Protein AF-A0A9E2V423-F1 (afdb_monomer_lite)

pLDDT: mean 72.5, std 11.74, range [45.56, 89.88]

Radius of gyration: 24.56 Å; chains: 1; bounding box: 75×46×41 Å

Sequence (83 aa):
MVPVGVHRSRTLLPAVTSAEGHRATPLELFFDLAYVFAFTQVSRLMAERHDPVGLVQGLVVLALLWWSWTAFSWLSNHAHADE

Secondary structure (DSSP, 8-state):
----------------SSSSS----HHHHHHHHHHHHHHHHHHHHHHH--SHHHHHHHHHHHHHHHHHHHHHHHHHHHHHHT-

Structure (mmCIF, N/CA/C/O backbone):
data_AF-A0A9E2V423-F1
#
_entry.id   AF-A0A9E2V4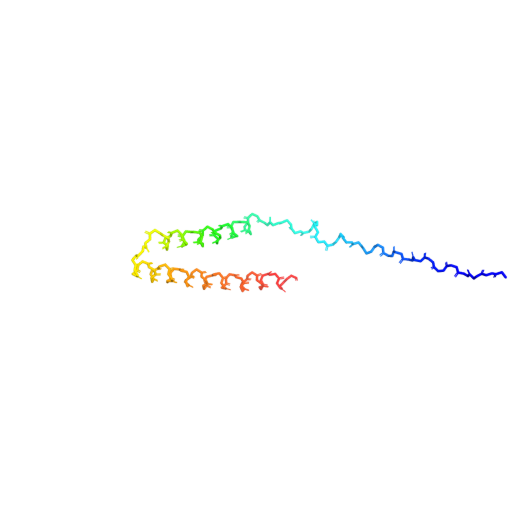23-F1
#
loop_
_atom_site.group_PDB
_atom_site.id
_atom_site.type_symbol
_atom_site.label_atom_id
_atom_site.label_alt_id
_atom_site.label_comp_id
_atom_site.label_asym_id
_atom_site.label_entity_id
_atom_site.label_seq_id
_atom_site.pdbx_PDB_ins_code
_atom_site.Cartn_x
_atom_site.Cartn_y
_atom_site.Cartn_z
_atom_site.occupancy
_atom_site.B_iso_or_equiv
_atom_site.auth_seq_id
_atom_site.auth_comp_id
_atom_site.auth_asym_id
_atom_site.auth_atom_id
_atom_site.pdbx_PDB_model_num
ATOM 1 N N . MET A 1 1 ? 58.324 -41.203 -7.316 1.00 50.62 1 MET A N 1
ATOM 2 C CA . MET A 1 1 ? 58.157 -39.808 -6.857 1.00 50.62 1 MET A CA 1
ATOM 3 C C . MET A 1 1 ? 56.658 -39.502 -6.869 1.00 50.62 1 MET A C 1
ATOM 5 O O . MET A 1 1 ? 56.007 -39.819 -7.852 1.00 50.62 1 MET A O 1
ATOM 9 N N . VAL A 1 2 ? 56.152 -39.071 -5.711 1.00 60.66 2 VAL A N 1
ATOM 10 C CA . VAL A 1 2 ? 54.764 -38.839 -5.216 1.00 60.66 2 VAL A CA 1
ATOM 11 C C . VAL A 1 2 ? 53.917 -37.880 -6.108 1.00 60.66 2 VAL A C 1
ATOM 13 O O . VAL A 1 2 ? 54.504 -37.199 -6.944 1.00 60.66 2 VAL A O 1
ATOM 16 N N . PRO A 1 3 ? 52.562 -37.878 -6.013 1.00 55.62 3 PRO A N 1
ATOM 17 C CA . PRO A 1 3 ? 51.632 -37.812 -7.145 1.00 55.62 3 PRO A CA 1
ATOM 18 C C . PRO A 1 3 ? 51.167 -36.406 -7.563 1.00 55.62 3 PRO A C 1
ATOM 20 O O . PRO A 1 3 ? 51.361 -35.406 -6.876 1.00 55.62 3 PRO A O 1
ATOM 23 N N . VAL A 1 4 ? 50.493 -36.395 -8.715 1.00 64.69 4 VAL A N 1
ATOM 24 C CA . VAL A 1 4 ? 49.793 -35.284 -9.371 1.00 64.69 4 VAL A CA 1
ATOM 25 C C . VAL A 1 4 ? 48.854 -34.550 -8.406 1.00 64.69 4 VAL A C 1
ATOM 27 O O . VAL A 1 4 ? 47.828 -35.080 -7.980 1.00 64.69 4 VAL A O 1
ATOM 30 N N . GLY A 1 5 ? 49.193 -33.298 -8.097 1.00 63.66 5 GLY A N 1
ATOM 31 C CA . GLY A 1 5 ? 48.327 -32.367 -7.383 1.00 63.66 5 GLY A CA 1
ATOM 32 C C . GLY A 1 5 ? 47.209 -31.856 -8.286 1.00 63.66 5 GLY A C 1
ATOM 33 O O . GLY A 1 5 ? 47.392 -30.909 -9.046 1.00 63.66 5 GLY A O 1
ATOM 34 N N . VAL A 1 6 ? 46.029 -32.465 -8.170 1.00 69.12 6 VAL A N 1
ATOM 35 C CA . VAL A 1 6 ? 44.760 -31.865 -8.595 1.00 69.12 6 VAL A CA 1
ATOM 36 C C . VAL A 1 6 ? 44.476 -30.681 -7.674 1.00 69.12 6 VAL A C 1
ATOM 38 O O . VAL A 1 6 ? 43.993 -30.844 -6.552 1.00 69.12 6 VAL A O 1
ATOM 41 N N . HIS A 1 7 ? 44.766 -29.466 -8.135 1.00 59.75 7 HIS A N 1
ATOM 42 C CA . HIS A 1 7 ? 44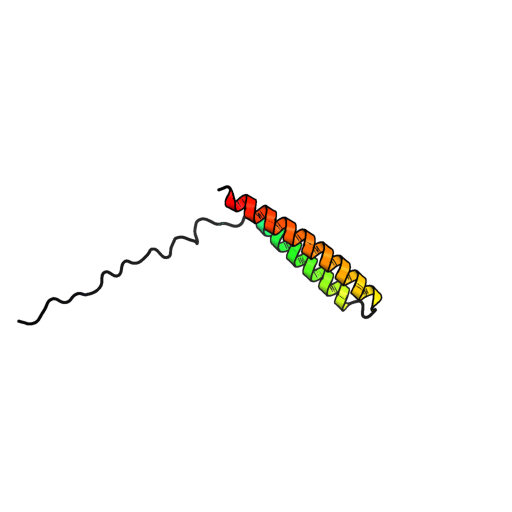.306 -28.254 -7.467 1.00 59.75 7 HIS A CA 1
ATOM 43 C C . HIS A 1 7 ? 43.487 -27.367 -8.400 1.00 59.75 7 HIS A C 1
ATOM 45 O O . HIS A 1 7 ? 43.962 -26.429 -9.024 1.00 59.75 7 HIS A O 1
ATOM 51 N N . ARG A 1 8 ? 42.188 -27.690 -8.365 1.00 65.38 8 ARG A N 1
ATOM 52 C CA . ARG A 1 8 ? 41.078 -26.744 -8.246 1.00 65.38 8 ARG A CA 1
ATOM 53 C C . ARG A 1 8 ? 40.944 -25.757 -9.406 1.00 65.38 8 ARG A C 1
ATOM 55 O O . ARG A 1 8 ? 41.261 -24.577 -9.290 1.00 65.38 8 ARG A O 1
ATOM 62 N N . SER A 1 9 ? 40.274 -26.227 -10.454 1.00 63.44 9 SER A N 1
ATOM 63 C CA . SER A 1 9 ? 39.415 -25.391 -11.291 1.00 63.44 9 SER A CA 1
ATOM 64 C C . SER A 1 9 ? 38.370 -24.716 -10.398 1.00 63.44 9 SER A C 1
ATOM 66 O O . SER A 1 9 ? 37.275 -25.228 -10.180 1.00 63.44 9 SER A O 1
ATOM 68 N N . ARG A 1 10 ? 38.720 -23.570 -9.814 1.00 63.97 10 ARG A N 1
ATOM 69 C CA . ARG A 1 10 ? 37.727 -22.601 -9.368 1.00 63.97 10 ARG A CA 1
ATOM 70 C C . ARG A 1 10 ? 37.211 -21.942 -10.633 1.00 63.97 10 ARG A C 1
ATOM 72 O O . ARG A 1 10 ? 37.685 -20.883 -11.025 1.00 63.97 10 ARG A O 1
ATOM 79 N N . THR A 1 11 ? 36.258 -22.608 -11.275 1.00 66.19 11 THR A N 1
ATOM 80 C CA . THR A 1 11 ? 35.286 -21.933 -12.122 1.00 66.19 11 THR A CA 1
ATOM 81 C C . THR A 1 11 ? 34.655 -20.882 -11.220 1.00 66.19 11 THR A C 1
ATOM 83 O O . THR A 1 11 ? 33.807 -21.196 -10.385 1.00 66.19 11 THR A O 1
ATOM 86 N N . LEU A 1 12 ? 35.171 -19.655 -11.285 1.00 63.91 12 LEU A N 1
ATOM 87 C CA . LEU A 1 12 ? 34.462 -18.496 -10.787 1.00 63.91 12 LEU A CA 1
ATOM 88 C C . LEU A 1 12 ? 33.224 -18.423 -11.668 1.00 63.91 12 LEU A C 1
ATOM 90 O O . LEU A 1 12 ? 33.264 -17.883 -12.769 1.00 63.91 12 LEU A O 1
ATOM 94 N N . LEU A 1 13 ? 32.157 -19.084 -11.214 1.00 65.56 13 LEU A N 1
ATOM 95 C CA . LEU A 1 13 ? 30.815 -18.792 -11.671 1.00 65.56 13 LEU A CA 1
ATOM 96 C C . LEU A 1 13 ? 30.712 -17.268 -11.614 1.00 65.56 13 LEU A C 1
ATOM 98 O O . LEU A 1 13 ? 30.975 -16.710 -10.541 1.00 65.56 13 LEU A O 1
ATOM 102 N N . PRO A 1 14 ? 30.436 -16.582 -12.730 1.00 53.19 14 PRO A N 1
ATOM 103 C CA . PRO A 1 14 ? 30.158 -15.168 -12.667 1.00 53.19 14 PRO A CA 1
ATOM 104 C C . PRO A 1 14 ? 28.902 -15.042 -11.809 1.00 53.19 14 PRO A C 1
ATOM 106 O O . PRO A 1 14 ? 27.786 -15.202 -12.284 1.00 53.19 14 PRO A O 1
ATOM 109 N N . ALA A 1 15 ? 29.075 -14.754 -10.521 1.00 58.62 15 ALA A N 1
ATOM 110 C CA . ALA A 1 15 ? 28.011 -14.267 -9.653 1.00 58.62 15 ALA A CA 1
ATOM 111 C C . ALA A 1 15 ? 27.707 -12.796 -9.999 1.00 58.62 15 ALA A C 1
ATOM 113 O O . ALA A 1 15 ? 27.530 -11.954 -9.127 1.00 58.62 15 ALA A O 1
ATOM 114 N N . VAL A 1 16 ? 27.697 -12.492 -11.297 1.00 59.84 16 VAL A N 1
ATOM 115 C CA . VAL A 1 16 ? 27.319 -11.219 -11.901 1.00 59.84 16 VAL A CA 1
ATOM 116 C C . VAL A 1 16 ? 26.345 -11.556 -13.026 1.00 59.84 16 VAL A C 1
ATOM 118 O O . VAL A 1 16 ? 26.589 -11.321 -14.200 1.00 59.84 16 VAL A O 1
ATOM 121 N N . THR A 1 17 ? 25.239 -12.196 -12.659 1.00 55.38 17 THR A N 1
ATOM 122 C CA . THR A 1 17 ? 24.026 -12.235 -13.482 1.00 55.38 17 THR A CA 1
ATOM 123 C C . THR A 1 17 ? 22.836 -12.002 -12.550 1.00 55.38 17 THR A C 1
ATOM 125 O O . THR A 1 17 ? 22.097 -12.924 -12.233 1.00 55.38 17 THR A O 1
ATOM 128 N N . SER A 1 18 ? 22.728 -10.794 -11.992 1.00 54.09 18 SER A N 1
ATOM 129 C CA . SER A 1 18 ? 21.437 -10.277 -11.488 1.00 54.09 18 SER A CA 1
ATOM 130 C C . SER A 1 18 ? 21.454 -8.799 -11.081 1.00 54.09 18 SER A C 1
ATOM 132 O O . SER A 1 18 ? 20.400 -8.260 -10.773 1.00 54.09 18 SER A O 1
ATOM 134 N N . ALA A 1 19 ? 22.602 -8.107 -11.080 1.00 56.78 19 ALA A N 1
ATOM 135 C CA . ALA A 1 19 ? 22.661 -6.718 -10.601 1.00 56.78 19 ALA A CA 1
ATOM 136 C C . ALA A 1 19 ? 22.652 -5.636 -11.703 1.00 56.78 19 ALA A C 1
ATOM 138 O O . ALA A 1 19 ? 22.452 -4.467 -11.388 1.00 56.78 19 ALA A O 1
ATOM 139 N N . GLU A 1 20 ? 22.846 -5.986 -12.979 1.00 54.34 20 GLU A N 1
ATOM 140 C CA . GLU A 1 20 ? 23.031 -4.992 -14.060 1.00 54.34 20 GLU A CA 1
ATOM 141 C C . GLU A 1 20 ? 21.855 -4.882 -15.048 1.00 54.34 20 GLU A C 1
ATOM 143 O O . GLU A 1 20 ? 21.890 -4.036 -15.936 1.00 54.34 20 GLU A O 1
ATOM 148 N N . GLY A 1 21 ? 20.784 -5.667 -14.874 1.00 56.03 21 GLY A N 1
ATOM 149 C CA . GLY A 1 21 ? 19.673 -5.743 -15.839 1.00 56.03 21 GLY A CA 1
ATOM 150 C C . GLY A 1 21 ? 18.276 -5.387 -15.324 1.00 56.03 21 GLY A C 1
ATOM 151 O O . GLY A 1 21 ? 17.328 -5.503 -16.087 1.00 56.03 21 GLY A O 1
ATOM 152 N N . HIS A 1 22 ? 18.109 -4.978 -14.062 1.00 59.53 22 HIS A N 1
ATOM 153 C CA . HIS A 1 22 ? 16.774 -4.781 -13.478 1.00 59.53 22 HIS A CA 1
ATOM 154 C C . HIS A 1 22 ? 16.685 -3.463 -12.704 1.00 59.53 22 HIS A C 1
ATOM 156 O O . HIS A 1 22 ? 16.525 -3.419 -11.485 1.00 59.53 22 HIS A O 1
ATOM 162 N N . ARG A 1 23 ? 16.881 -2.347 -13.415 1.00 71.44 23 ARG A N 1
ATOM 163 C CA . ARG A 1 23 ? 16.624 -1.028 -12.834 1.00 71.44 23 ARG A CA 1
ATOM 164 C C . ARG A 1 23 ? 15.111 -0.861 -12.744 1.00 71.44 23 ARG A C 1
ATOM 166 O O . ARG A 1 23 ? 14.470 -0.732 -13.782 1.00 71.44 23 ARG A O 1
ATOM 173 N N . ALA A 1 24 ? 14.596 -0.845 -11.514 1.00 72.31 24 ALA A N 1
ATOM 174 C CA . ALA A 1 24 ? 13.176 -0.659 -11.263 1.00 72.31 24 ALA A CA 1
ATOM 175 C C . ALA A 1 24 ? 12.665 0.579 -12.001 1.00 72.31 24 ALA A C 1
ATOM 177 O O . ALA A 1 24 ? 13.279 1.656 -11.949 1.00 72.31 24 ALA A O 1
ATOM 178 N N . THR A 1 25 ? 11.565 0.419 -12.725 1.00 82.62 25 THR A N 1
ATOM 179 C CA . THR A 1 25 ? 10.983 1.533 -13.466 1.00 82.62 25 THR A CA 1
ATOM 180 C C . THR A 1 25 ? 10.346 2.537 -12.492 1.00 82.62 25 THR A C 1
ATOM 182 O O . THR A 1 25 ? 9.924 2.168 -11.392 1.00 82.62 25 THR A O 1
ATOM 185 N N . PRO A 1 26 ? 10.227 3.831 -12.853 1.00 83.44 26 PRO A N 1
ATOM 186 C CA . PRO A 1 26 ? 9.513 4.802 -12.018 1.00 83.44 26 PRO A CA 1
ATOM 187 C C . PRO A 1 26 ? 8.072 4.380 -11.690 1.00 83.44 26 PRO A C 1
ATOM 189 O O . PRO A 1 26 ? 7.541 4.751 -10.647 1.00 83.44 26 PRO A O 1
ATOM 192 N N . LEU A 1 27 ? 7.452 3.594 -12.574 1.00 77.81 27 LEU A N 1
ATOM 193 C CA . LEU A 1 27 ? 6.109 3.051 -12.412 1.00 77.81 27 LEU A CA 1
ATOM 194 C C . LEU A 1 27 ? 6.068 1.917 -11.375 1.00 77.81 27 LEU A C 1
ATOM 196 O O . LEU A 1 27 ? 5.176 1.919 -10.532 1.00 77.81 27 LEU A O 1
ATOM 200 N N . GLU A 1 28 ? 7.047 1.010 -11.366 1.00 81.00 28 GLU A N 1
ATOM 201 C CA . GLU A 1 28 ? 7.194 0.004 -10.300 1.00 81.00 28 GLU A CA 1
ATOM 202 C C . GLU A 1 28 ? 7.396 0.656 -8.931 1.00 81.00 28 GLU A C 1
ATOM 204 O O . GLU A 1 28 ? 6.716 0.297 -7.972 1.00 81.00 28 GLU A O 1
ATOM 209 N N . LEU A 1 29 ? 8.270 1.666 -8.849 1.00 85.38 29 LEU A N 1
ATOM 210 C CA . LEU A 1 29 ? 8.486 2.417 -7.610 1.00 85.38 29 LEU A CA 1
ATOM 211 C C . LEU A 1 29 ? 7.226 3.154 -7.152 1.00 85.38 29 LEU A C 1
ATOM 213 O O . LEU A 1 29 ? 6.931 3.191 -5.959 1.00 85.38 29 LEU A O 1
ATOM 217 N N . PHE A 1 30 ? 6.466 3.737 -8.081 1.00 85.12 30 PHE A N 1
ATOM 218 C CA . PHE A 1 30 ? 5.192 4.368 -7.753 1.00 85.12 30 PHE A CA 1
ATOM 219 C C . PHE A 1 30 ? 4.198 3.358 -7.171 1.00 85.12 30 PHE A C 1
ATOM 221 O O . PHE A 1 30 ? 3.579 3.644 -6.145 1.00 85.12 30 PHE A O 1
ATOM 228 N N . PHE A 1 31 ? 4.056 2.184 -7.795 1.00 79.44 31 PHE A N 1
ATOM 229 C CA . PHE A 1 31 ? 3.137 1.152 -7.320 1.00 79.44 31 PHE A CA 1
ATOM 230 C C . PHE A 1 31 ? 3.534 0.607 -5.947 1.00 79.44 31 PHE A C 1
ATOM 232 O O . PHE A 1 31 ? 2.672 0.516 -5.072 1.00 79.44 31 PHE A O 1
ATOM 239 N N . ASP A 1 32 ? 4.815 0.317 -5.723 1.00 83.56 32 ASP A N 1
ATOM 240 C CA . ASP A 1 32 ? 5.317 -0.148 -4.426 1.00 83.56 32 ASP A CA 1
ATOM 241 C C . ASP A 1 32 ? 5.007 0.864 -3.307 1.00 83.56 32 ASP A C 1
ATOM 243 O O . ASP A 1 32 ? 4.363 0.540 -2.301 1.00 83.56 32 ASP A O 1
ATOM 247 N N . LEU A 1 33 ? 5.341 2.138 -3.540 1.00 89.88 33 LEU A N 1
ATOM 248 C CA . LEU A 1 33 ? 5.090 3.210 -2.578 1.00 89.88 33 LEU A CA 1
ATOM 249 C C . LEU A 1 33 ? 3.595 3.467 -2.348 1.00 89.88 33 LEU A C 1
ATOM 251 O O . LEU A 1 33 ? 3.193 3.714 -1.209 1.00 89.88 33 LEU A O 1
ATOM 255 N N . ALA A 1 34 ? 2.756 3.395 -3.385 1.00 88.12 34 ALA A N 1
ATOM 256 C CA . ALA A 1 34 ? 1.311 3.587 -3.256 1.00 88.12 34 ALA A CA 1
ATOM 257 C C . ALA A 1 34 ? 0.673 2.520 -2.353 1.00 88.12 34 ALA A C 1
ATOM 259 O O . ALA A 1 34 ? -0.155 2.847 -1.496 1.00 88.12 34 ALA A O 1
ATOM 260 N N . TYR A 1 35 ? 1.087 1.258 -2.495 1.00 83.31 35 TYR A N 1
ATOM 261 C CA . TYR A 1 35 ? 0.581 0.172 -1.662 1.00 83.31 35 TYR A CA 1
ATOM 262 C C . TYR A 1 35 ? 1.086 0.261 -0.221 1.00 83.31 35 TYR A C 1
ATOM 264 O O . TYR A 1 35 ? 0.273 0.183 0.704 1.00 83.31 35 TYR A O 1
ATOM 272 N N . VAL A 1 36 ? 2.382 0.514 -0.001 1.00 87.81 36 VAL A N 1
ATOM 273 C CA . VAL A 1 36 ? 2.937 0.736 1.350 1.00 87.81 36 VAL A CA 1
ATOM 274 C C . VAL A 1 36 ? 2.233 1.896 2.054 1.00 87.81 36 VAL A C 1
ATOM 276 O O . VAL A 1 36 ? 1.867 1.794 3.232 1.00 87.81 36 VAL A O 1
ATOM 279 N N . PHE A 1 37 ? 1.986 2.990 1.333 1.00 89.38 37 PHE A N 1
ATOM 280 C CA . PHE A 1 37 ? 1.239 4.126 1.853 1.00 89.38 37 PHE A CA 1
ATOM 281 C C . PHE A 1 37 ? -0.190 3.734 2.242 1.00 89.38 37 PHE A C 1
ATOM 283 O O . PHE A 1 37 ? -0.619 4.029 3.358 1.00 89.38 37 PHE A O 1
ATOM 290 N N . ALA A 1 38 ? -0.914 3.020 1.377 1.00 87.19 38 ALA A N 1
ATOM 291 C CA . ALA A 1 38 ? -2.276 2.579 1.661 1.00 87.19 38 ALA A CA 1
ATOM 292 C C . ALA A 1 38 ? -2.350 1.675 2.908 1.00 87.19 38 ALA A C 1
ATOM 294 O O . ALA A 1 38 ? -3.172 1.926 3.791 1.00 87.19 38 ALA A O 1
ATOM 295 N N . PHE A 1 39 ? -1.453 0.690 3.050 1.00 82.75 39 PHE A N 1
ATOM 296 C CA . PHE A 1 39 ? -1.384 -0.163 4.247 1.00 82.75 39 PHE A CA 1
ATOM 297 C C . PHE A 1 39 ? -1.076 0.636 5.518 1.00 82.75 39 PHE A C 1
ATOM 299 O O . PHE A 1 39 ? -1.689 0.410 6.567 1.00 82.75 39 PHE A O 1
ATOM 306 N N . THR A 1 40 ? -0.172 1.613 5.427 1.00 86.88 40 THR A N 1
ATOM 307 C CA . THR A 1 40 ? 0.154 2.508 6.545 1.00 86.88 40 THR A CA 1
ATOM 308 C C . THR A 1 40 ? -1.059 3.350 6.947 1.00 86.88 40 THR A C 1
ATOM 310 O O . THR A 1 40 ? -1.359 3.476 8.133 1.00 86.88 40 THR A O 1
ATOM 313 N N . GLN A 1 41 ? -1.807 3.880 5.977 1.00 84.56 41 GLN A N 1
ATOM 314 C CA . GLN A 1 41 ? -3.004 4.684 6.231 1.00 84.56 41 GLN A CA 1
ATOM 315 C C . GLN A 1 41 ? -4.132 3.867 6.868 1.00 84.56 41 GLN A C 1
ATOM 317 O O . GLN A 1 41 ? -4.764 4.341 7.811 1.00 84.56 41 GLN A O 1
ATOM 322 N N . VAL A 1 42 ? -4.351 2.631 6.415 1.00 80.88 42 VAL A N 1
ATOM 323 C CA . VAL A 1 42 ? -5.311 1.713 7.047 1.00 80.88 42 VAL A CA 1
ATOM 324 C C . VAL A 1 42 ? -4.886 1.392 8.479 1.00 80.88 42 VAL A C 1
ATOM 326 O O . VAL A 1 42 ? -5.710 1.448 9.389 1.00 80.88 42 VAL A O 1
ATOM 329 N N . SER A 1 43 ? -3.594 1.145 8.706 1.00 79.50 43 SER A N 1
ATOM 330 C CA . SER A 1 43 ? -3.060 0.875 10.047 1.00 79.50 43 SER A CA 1
ATOM 331 C C . SER A 1 43 ? -3.254 2.067 10.989 1.00 79.50 43 SER A C 1
ATOM 333 O O . SER A 1 43 ? -3.663 1.889 12.135 1.00 79.50 43 SER A O 1
ATOM 335 N N . ARG A 1 44 ? -3.037 3.297 10.504 1.00 80.31 44 ARG A N 1
ATOM 336 C CA . ARG A 1 44 ? -3.315 4.525 11.266 1.00 80.31 44 ARG A CA 1
ATOM 337 C C . ARG A 1 44 ? -4.799 4.689 11.572 1.00 80.31 44 ARG A C 1
ATOM 339 O O . ARG A 1 44 ? -5.148 4.992 12.707 1.00 80.31 44 ARG A O 1
ATOM 346 N N . LEU A 1 45 ? -5.667 4.437 10.592 1.00 73.75 45 LEU A N 1
ATOM 347 C CA . LEU A 1 45 ? -7.115 4.504 10.783 1.00 73.75 45 LEU A CA 1
ATOM 348 C C . LEU A 1 45 ? -7.585 3.520 11.867 1.00 73.75 45 LEU A C 1
ATOM 350 O O . LEU A 1 45 ? -8.430 3.875 12.688 1.00 73.75 45 LEU A O 1
ATOM 354 N N . MET A 1 46 ? -7.012 2.313 11.895 1.00 69.00 46 MET A N 1
ATOM 355 C CA . MET A 1 46 ? -7.279 1.323 12.941 1.00 69.00 46 MET A CA 1
ATOM 356 C C . MET A 1 46 ? -6.706 1.735 14.306 1.00 69.00 46 MET A C 1
ATOM 358 O O . MET A 1 46 ? -7.340 1.475 15.322 1.00 69.00 46 MET A O 1
ATOM 362 N N . ALA A 1 47 ? -5.545 2.395 14.351 1.00 71.44 47 ALA A N 1
ATOM 363 C CA . ALA A 1 47 ? -4.929 2.852 15.600 1.00 71.44 47 ALA A CA 1
ATOM 364 C C . ALA A 1 47 ? -5.652 4.057 16.238 1.00 71.44 47 ALA A C 1
ATOM 366 O O . ALA A 1 47 ? -5.688 4.187 17.460 1.00 71.44 47 ALA A O 1
ATOM 367 N N . GLU A 1 48 ? -6.232 4.947 15.427 1.00 68.00 48 GLU A N 1
ATOM 368 C CA . GLU A 1 48 ? -6.900 6.166 15.904 1.00 68.00 48 GLU A CA 1
ATOM 369 C C . GLU A 1 48 ? -8.327 5.903 16.420 1.00 68.00 48 GLU A C 1
ATOM 371 O O . GLU A 1 48 ? -8.826 6.639 17.274 1.00 68.00 48 GLU A O 1
ATOM 376 N N . ARG A 1 49 ? -8.994 4.837 15.955 1.00 60.66 49 ARG A N 1
ATOM 377 C CA . ARG A 1 49 ? -10.368 4.495 16.356 1.00 60.66 49 ARG A CA 1
ATOM 378 C C . ARG A 1 49 ? -10.394 3.216 17.194 1.00 60.66 49 ARG A C 1
ATOM 380 O O . ARG A 1 49 ? -10.430 2.119 16.658 1.00 60.66 49 ARG A O 1
ATOM 387 N N . HIS A 1 50 ? -10.497 3.369 18.515 1.00 62.44 50 HIS A N 1
ATOM 388 C CA . HIS A 1 50 ? -10.759 2.269 19.465 1.00 62.44 50 HIS A CA 1
ATOM 389 C C . HIS A 1 50 ? -12.240 1.838 19.506 1.00 62.44 50 HIS A C 1
ATOM 391 O O . HIS A 1 50 ? -12.659 1.092 20.389 1.00 62.44 50 HIS A O 1
ATOM 397 N N . ASP A 1 51 ? -13.048 2.333 18.569 1.00 70.31 51 ASP A N 1
ATOM 398 C CA . ASP A 1 51 ? -14.450 1.967 18.424 1.00 70.31 51 ASP A CA 1
ATOM 399 C C . ASP A 1 51 ? -14.541 0.680 17.580 1.00 70.31 51 ASP A C 1
ATOM 401 O O . ASP A 1 51 ? -14.025 0.670 16.455 1.00 70.31 51 ASP A O 1
ATOM 405 N N . PRO A 1 52 ? -15.180 -0.404 18.062 1.00 69.50 52 PRO A N 1
ATOM 406 C CA . PRO A 1 52 ? -15.361 -1.638 17.293 1.00 69.50 52 PRO A CA 1
ATOM 407 C C . PRO A 1 52 ? -15.976 -1.414 15.901 1.00 69.50 52 PRO A C 1
ATOM 409 O O . PRO A 1 52 ? -15.671 -2.167 14.976 1.00 69.50 52 PRO A O 1
ATOM 412 N N . VAL A 1 53 ? -16.767 -0.351 15.704 1.00 75.44 53 VAL A N 1
ATOM 413 C CA . VAL A 1 53 ? -17.277 0.036 14.375 1.00 75.44 53 VAL A CA 1
ATOM 414 C C . VAL A 1 53 ? -16.154 0.535 13.455 1.00 75.44 53 VAL A C 1
ATOM 416 O O . VAL A 1 53 ? -16.088 0.154 12.285 1.00 75.44 53 VAL A O 1
ATOM 419 N N . GLY A 1 54 ? -15.231 1.342 13.984 1.00 73.12 54 GLY A N 1
ATOM 420 C CA . GLY A 1 54 ? -14.044 1.802 13.257 1.00 73.12 54 GLY A CA 1
ATOM 421 C C . GLY A 1 54 ? -13.105 0.653 12.889 1.00 73.12 54 GLY A C 1
ATOM 422 O O . GLY A 1 54 ? -12.517 0.661 11.807 1.00 73.12 54 GLY A O 1
ATOM 423 N N . LEU A 1 55 ? -13.036 -0.375 13.738 1.00 77.62 55 LEU A N 1
ATOM 424 C CA . LEU A 1 55 ? -12.263 -1.587 13.474 1.00 77.62 55 LEU A CA 1
ATOM 425 C C . LEU A 1 55 ? -12.818 -2.368 12.272 1.00 77.62 55 LEU A C 1
ATOM 427 O O . LEU A 1 55 ? -12.058 -2.754 11.386 1.00 77.62 55 LEU A O 1
ATOM 431 N N . VAL A 1 56 ? -14.142 -2.556 12.207 1.00 81.31 56 VAL A N 1
ATOM 432 C CA . VAL A 1 56 ? -14.809 -3.216 11.069 1.00 81.31 56 VAL A CA 1
ATOM 433 C C . VAL A 1 56 ? -14.606 -2.417 9.786 1.00 81.31 56 VAL A C 1
ATOM 435 O O . VAL A 1 56 ? -14.287 -2.994 8.750 1.00 81.31 56 VAL A O 1
ATOM 438 N N . GLN A 1 57 ? -14.724 -1.089 9.843 1.00 78.75 57 GLN A N 1
ATOM 439 C CA . GLN A 1 57 ? -14.484 -0.237 8.680 1.00 78.75 57 GLN A CA 1
ATOM 440 C C . GLN A 1 57 ? -13.027 -0.337 8.194 1.00 78.75 57 GLN A C 1
ATOM 442 O O . GLN A 1 57 ? -12.793 -0.475 6.994 1.00 78.75 57 GLN A O 1
ATOM 447 N N . GLY A 1 58 ? -12.056 -0.347 9.113 1.00 79.12 58 GLY A N 1
ATOM 448 C CA . GLY A 1 58 ? -10.643 -0.583 8.803 1.00 79.12 58 GLY A CA 1
ATOM 449 C C . GLY A 1 58 ? -10.399 -1.951 8.164 1.00 79.12 58 GLY A C 1
ATOM 450 O O . GLY A 1 58 ? -9.706 -2.033 7.155 1.00 79.12 58 GLY A O 1
ATOM 451 N N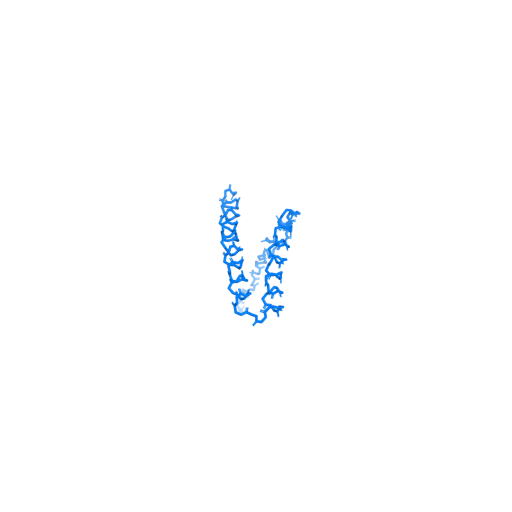 . LEU A 1 59 ? -11.034 -3.008 8.680 1.00 82.88 59 LEU A N 1
ATOM 452 C CA . LEU A 1 59 ? -10.962 -4.359 8.113 1.00 82.88 59 LEU A CA 1
ATOM 453 C C . LEU A 1 59 ? -11.588 -4.456 6.717 1.00 82.88 59 LEU A C 1
ATOM 455 O O . LEU A 1 59 ? -11.040 -5.147 5.864 1.00 82.88 59 LEU A O 1
ATOM 459 N N . VAL A 1 60 ? -12.695 -3.756 6.452 1.00 85.94 60 VAL A N 1
ATOM 460 C CA . VAL A 1 60 ? -13.296 -3.694 5.108 1.00 85.94 60 VAL A CA 1
ATOM 461 C C . VAL A 1 60 ? -12.335 -3.029 4.126 1.00 85.94 60 VAL A C 1
ATOM 463 O O . VAL A 1 60 ? -12.102 -3.564 3.044 1.00 85.94 60 VAL A O 1
ATOM 466 N N . VAL A 1 61 ? -11.730 -1.899 4.500 1.00 85.38 61 VAL A N 1
ATOM 467 C CA . VAL A 1 61 ? -10.736 -1.227 3.647 1.00 85.38 61 VAL A CA 1
ATOM 468 C C . VAL A 1 61 ? -9.499 -2.106 3.458 1.00 85.38 61 VAL A C 1
ATOM 470 O O . VAL A 1 61 ? -9.001 -2.211 2.340 1.00 85.38 61 VAL A O 1
ATOM 473 N N . LEU A 1 62 ? -9.040 -2.791 4.509 1.00 84.12 62 LEU A N 1
ATOM 474 C CA . LEU A 1 62 ? -7.933 -3.742 4.430 1.00 84.12 62 LEU A CA 1
ATOM 475 C C . LEU A 1 62 ? -8.250 -4.898 3.476 1.00 84.12 62 LEU A C 1
ATOM 477 O O . LEU A 1 62 ? -7.409 -5.251 2.659 1.00 84.12 62 LEU A O 1
ATOM 481 N N . ALA A 1 63 ? -9.457 -5.462 3.540 1.00 86.44 63 ALA A N 1
ATOM 482 C CA . ALA A 1 63 ? -9.894 -6.538 2.657 1.00 86.44 63 ALA A CA 1
ATOM 483 C C . ALA A 1 63 ? -9.978 -6.079 1.193 1.00 86.44 63 ALA A C 1
ATOM 485 O O . ALA A 1 63 ? -9.534 -6.797 0.300 1.00 86.44 63 ALA A O 1
ATOM 486 N N . LEU A 1 64 ? -10.491 -4.871 0.940 1.00 88.19 64 LEU A N 1
ATOM 487 C CA . LEU A 1 64 ? -10.514 -4.278 -0.401 1.00 88.19 64 LEU A CA 1
ATOM 488 C C . LEU A 1 64 ? -9.098 -4.028 -0.933 1.00 88.19 64 LEU A C 1
ATOM 490 O O . LEU A 1 64 ? -8.807 -4.348 -2.086 1.00 88.19 64 LEU A O 1
ATOM 494 N N . LEU A 1 65 ? -8.207 -3.504 -0.088 1.00 85.56 65 LEU A N 1
ATOM 495 C CA . LEU A 1 65 ? -6.809 -3.267 -0.437 1.00 85.56 65 LEU A CA 1
ATOM 496 C C . LEU A 1 65 ? -6.077 -4.583 -0.723 1.00 85.56 65 LEU A C 1
ATOM 498 O O . LEU A 1 65 ? -5.351 -4.685 -1.708 1.00 85.56 65 LEU A O 1
ATOM 502 N N . TRP A 1 66 ? -6.326 -5.604 0.095 1.00 82.94 66 TRP A N 1
ATOM 503 C CA . TRP A 1 66 ? -5.807 -6.955 -0.087 1.00 82.94 66 TRP A CA 1
ATOM 504 C C . TRP A 1 66 ? -6.264 -7.573 -1.414 1.00 82.94 66 TR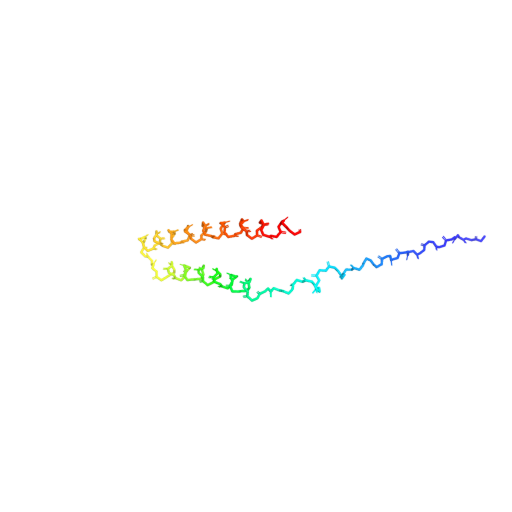P A C 1
ATOM 506 O O . TRP A 1 66 ? -5.466 -8.174 -2.137 1.00 82.94 66 TRP A O 1
ATOM 516 N N . TRP A 1 67 ? -7.538 -7.390 -1.771 1.00 85.94 67 TRP A N 1
ATOM 517 C CA . TRP A 1 67 ? -8.086 -7.886 -3.033 1.00 85.94 67 TRP A CA 1
ATOM 518 C C . TRP A 1 67 ? -7.479 -7.171 -4.244 1.00 85.94 67 TRP A C 1
ATOM 520 O O . TRP A 1 67 ? -7.073 -7.822 -5.206 1.00 85.94 67 TRP A O 1
ATOM 530 N N . SER A 1 68 ? -7.355 -5.840 -4.172 1.00 84.75 68 SER A N 1
ATOM 531 C CA . SER A 1 68 ? -6.688 -5.028 -5.197 1.00 84.75 68 SER A CA 1
ATOM 532 C C . SER A 1 68 ? -5.228 -5.442 -5.384 1.00 84.75 68 SER A C 1
ATOM 534 O O . S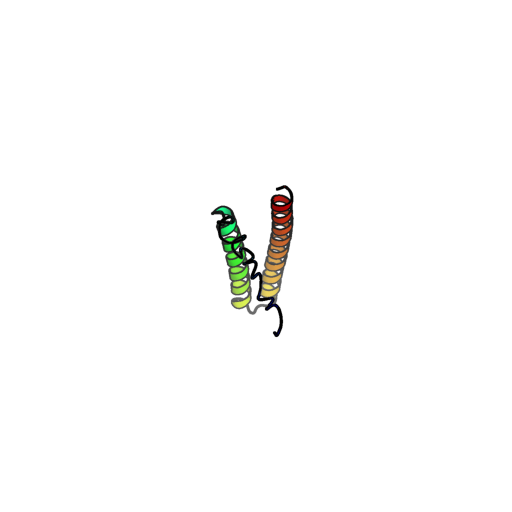ER A 1 68 ? -4.783 -5.624 -6.516 1.00 84.75 68 SER A O 1
ATOM 536 N N . TRP A 1 69 ? -4.499 -5.643 -4.280 1.00 82.00 69 TRP A N 1
ATOM 537 C CA . TRP A 1 69 ? -3.114 -6.110 -4.304 1.00 82.00 69 TRP A CA 1
ATOM 538 C C . TRP A 1 69 ? -2.994 -7.471 -4.987 1.00 82.00 69 TRP A C 1
ATOM 540 O O . TRP A 1 69 ? -2.184 -7.633 -5.889 1.00 82.00 69 TRP A O 1
ATOM 550 N N . THR A 1 70 ? -3.843 -8.434 -4.619 1.00 82.31 70 THR A N 1
ATOM 551 C CA . THR A 1 70 ? -3.818 -9.783 -5.205 1.00 82.31 70 THR A CA 1
ATOM 552 C C . THR A 1 70 ? -4.064 -9.7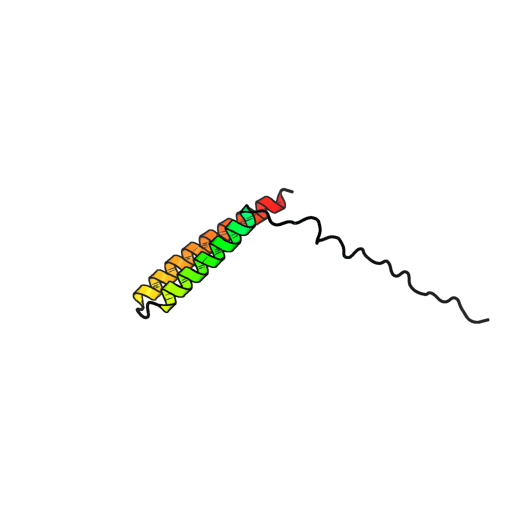50 -6.717 1.00 82.31 70 THR A C 1
ATOM 554 O O . THR A 1 70 ? -3.364 -10.428 -7.469 1.00 82.31 70 THR A O 1
ATOM 557 N N . ALA A 1 71 ? -5.015 -8.931 -7.180 1.00 81.44 71 ALA A N 1
ATOM 558 C CA . ALA A 1 71 ? -5.274 -8.739 -8.607 1.00 81.44 71 ALA A CA 1
ATOM 559 C C . ALA A 1 71 ? -4.078 -8.095 -9.332 1.00 81.44 71 ALA A C 1
ATOM 561 O O . ALA A 1 71 ? -3.717 -8.528 -10.426 1.00 81.44 71 ALA A O 1
ATOM 562 N N . PHE A 1 72 ? -3.433 -7.103 -8.709 1.00 77.12 72 PHE A N 1
ATOM 563 C CA . PHE A 1 72 ? -2.233 -6.465 -9.247 1.00 77.12 72 PHE A CA 1
ATOM 564 C C . PHE A 1 72 ? -1.043 -7.429 -9.310 1.00 77.12 72 PHE A C 1
ATOM 566 O O . PHE A 1 72 ? -0.416 -7.536 -10.357 1.00 77.12 72 PHE A O 1
ATOM 573 N N . SER A 1 73 ? -0.762 -8.185 -8.244 1.00 77.81 73 SER A N 1
ATOM 574 C CA . SER A 1 73 ? 0.308 -9.190 -8.235 1.00 77.81 73 SER A CA 1
ATOM 575 C C . SER A 1 73 ? 0.085 -10.266 -9.296 1.00 77.81 73 SER A C 1
ATOM 577 O O . SER A 1 73 ? 1.036 -10.684 -9.951 1.00 77.81 73 SER A O 1
ATOM 579 N N . TRP A 1 74 ? -1.165 -10.689 -9.509 1.00 77.81 74 TRP A N 1
ATOM 580 C CA . TRP A 1 74 ? -1.502 -11.633 -10.571 1.00 77.81 74 TRP A CA 1
ATOM 581 C C . TRP A 1 74 ? -1.228 -11.043 -11.962 1.00 77.81 74 TRP A C 1
ATOM 583 O O . TRP A 1 74 ? -0.611 -11.711 -12.789 1.00 77.81 74 TRP A O 1
ATOM 593 N N . LEU A 1 75 ? -1.612 -9.784 -12.204 1.00 72.19 75 LEU A N 1
ATOM 594 C CA . LEU A 1 75 ? -1.358 -9.085 -13.467 1.00 72.19 75 LEU A CA 1
ATOM 595 C C . LEU A 1 75 ? 0.139 -8.838 -13.714 1.00 72.19 75 LEU A C 1
ATOM 597 O O . LEU A 1 75 ? 0.621 -9.126 -14.804 1.00 72.19 75 LEU A O 1
ATOM 601 N N . SER A 1 76 ? 0.885 -8.361 -12.713 1.00 69.19 76 SER A N 1
ATOM 602 C CA . SER A 1 76 ? 2.341 -8.176 -12.803 1.00 69.19 76 SER A CA 1
ATOM 603 C C . SER A 1 76 ? 3.073 -9.489 -13.065 1.00 69.19 76 SER A C 1
ATOM 605 O O . SER A 1 76 ? 4.021 -9.504 -13.842 1.00 69.19 76 SER A O 1
ATOM 607 N N . ASN A 1 77 ? 2.630 -10.595 -12.460 1.00 66.31 77 ASN A N 1
ATOM 608 C CA . ASN A 1 77 ? 3.232 -11.905 -12.699 1.00 66.31 77 ASN A CA 1
ATOM 609 C C . ASN A 1 77 ? 2.980 -12.413 -14.128 1.00 66.31 77 ASN A C 1
ATOM 611 O O . ASN A 1 77 ? 3.849 -13.068 -14.685 1.00 66.31 77 ASN A O 1
ATOM 615 N N . HIS A 1 78 ? 1.830 -12.097 -14.736 1.00 59.78 78 HIS A N 1
ATOM 616 C CA . HIS A 1 78 ? 1.585 -12.403 -16.153 1.00 59.78 78 HIS A CA 1
ATOM 617 C C . HIS A 1 78 ? 2.387 -11.481 -17.075 1.00 59.78 78 HIS A C 1
ATOM 619 O O . HIS A 1 78 ? 3.021 -11.962 -18.004 1.00 59.78 78 HIS A O 1
ATOM 625 N N . ALA A 1 79 ? 2.456 -10.182 -16.768 1.00 56.47 79 ALA A N 1
ATOM 626 C CA . ALA A 1 79 ? 3.243 -9.222 -17.542 1.00 56.47 79 ALA A CA 1
ATOM 627 C C . ALA A 1 79 ? 4.749 -9.552 -17.571 1.00 56.47 79 ALA A C 1
ATOM 629 O O . ALA A 1 79 ? 5.414 -9.223 -18.545 1.00 56.47 79 ALA A O 1
ATOM 630 N N . HIS A 1 80 ? 5.273 -10.210 -16.530 1.00 54.19 80 HIS A N 1
ATOM 631 C CA . HIS A 1 80 ? 6.651 -10.713 -16.490 1.00 54.19 80 HIS A CA 1
ATOM 632 C C . HIS A 1 80 ? 6.836 -12.110 -17.095 1.00 54.19 80 HIS A C 1
ATOM 634 O O . HIS A 1 80 ? 7.964 -12.474 -17.408 1.00 54.19 80 HIS A O 1
ATOM 640 N N . ALA A 1 81 ? 5.769 -12.907 -17.201 1.00 55.44 81 ALA A N 1
ATOM 641 C CA . ALA A 1 81 ? 5.822 -14.266 -17.743 1.00 55.44 81 ALA A CA 1
ATOM 642 C C . ALA A 1 81 ? 5.712 -14.310 -19.277 1.00 55.44 81 ALA A C 1
ATOM 644 O O . ALA A 1 81 ? 6.013 -15.345 -19.868 1.00 55.44 81 ALA A O 1
ATOM 645 N N . ASP A 1 82 ? 5.292 -13.205 -19.899 1.00 54.09 82 ASP A N 1
ATOM 646 C CA . ASP A 1 82 ? 5.185 -13.051 -21.353 1.00 54.09 82 ASP A CA 1
ATOM 647 C C . ASP A 1 82 ? 6.472 -12.489 -22.011 1.00 54.09 82 ASP A C 1
ATOM 649 O O . ASP A 1 82 ? 6.460 -12.183 -23.207 1.00 54.09 82 ASP A O 1
ATOM 653 N N . GLU A 1 83 ? 7.582 -12.378 -21.264 1.00 45.56 83 GLU A N 1
ATOM 654 C CA . GLU A 1 83 ? 8.937 -12.084 -21.778 1.00 45.56 83 GLU A CA 1
ATOM 655 C C . GLU A 1 83 ? 9.868 -13.306 -21.704 1.00 45.56 83 GLU A C 1
ATOM 657 O O . GLU A 1 83 ? 9.842 -14.032 -20.681 1.00 45.56 83 GLU A O 1
#

Foldseek 3Di:
DDDDDPDDPPPVPPPPPPDPPPDDDPVNVVVVVVLVVQVVVLVVQCVVDPDVVSVVVSVVSVVVSVVVVVVVVVVVVVVVVVD